Protein AF-A0A9D7Y1K1-F1 (afdb_monomer_lite)

Sequence (177 aa):
MKCFLLTLVLITGSITMNGQLACRSIVNVSLRTDGTVTIRPFDVLAIPTAPRPGYRYDISPSSFNCADVDHSFSVIVRETRGPISNSCFLTVNIEDKNLPPSPCQSPSVYCFSELNVALNSDGTATLTPEMMSPEPLNPAFDWSVSPSIFDCTDIGTHEVRLIATSSNGATNFALAR

Secondary structure (DSSP, 8-state):
-PPPP------------TT---B-SEEEEEPPTTSEEE--GGGSBSS-PPPPTT-EEEEES-EEEGGGTT-EEEEEEEEEETTEEEEEEEEEEEE--PPSSPTTSPPP----S----PPPTTSEEE--HHHH-SSPPPTTEEEEEES-EEETT--S---EEEEEEETTS-EEEEEE-

pLDDT: mean 85.58, std 17.82, range [26.56, 98.12]

Radius of gyration: 27.18 Å; chains: 1; bounding box: 72×43×68 Å

Foldseek 3Di:
DDDDPPPPPPPPDPDPDPDAFAFDAEAEDEADQLQKDFAFLQNTTPDNDDDDPQKDKDKPPGMDGLVQAQHKDWMKIWIDHPVDIHIDIYIYHYHHPDDPVTNNDADDDDFDQEADDDADPVFKFFDDLVSGHPDDDDPQWDWDKVPGMDGPVRPDDDKMWIKTAGPSGHIDIDIHD

Structure (mmCIF, N/CA/C/O backbone):
data_AF-A0A9D7Y1K1-F1
#
_entry.id   AF-A0A9D7Y1K1-F1
#
loop_
_atom_site.group_PDB
_atom_site.id
_atom_site.type_symbol
_atom_site.label_atom_id
_atom_site.label_alt_id
_atom_site.label_comp_id
_atom_site.label_asym_id
_atom_site.label_entity_id
_atom_site.label_seq_id
_atom_site.pdbx_PDB_ins_code
_atom_site.Cartn_x
_atom_site.Cartn_y
_atom_site.Cartn_z
_atom_site.occupancy
_atom_site.B_iso_or_equiv
_atom_site.auth_seq_id
_atom_site.auth_comp_id
_atom_site.auth_asym_id
_atom_site.auth_atom_id
_atom_site.pdbx_PDB_model_num
ATOM 1 N N . MET A 1 1 ? 39.099 -30.721 -5.378 1.00 39.81 1 MET A N 1
ATOM 2 C CA . MET A 1 1 ? 38.493 -30.044 -6.546 1.00 39.81 1 MET A CA 1
ATOM 3 C C . MET A 1 1 ? 37.890 -28.743 -6.042 1.00 39.81 1 MET A C 1
ATOM 5 O O . MET A 1 1 ? 37.030 -28.789 -5.177 1.00 39.81 1 MET A O 1
ATOM 9 N N . LYS A 1 2 ? 38.476 -27.606 -6.428 1.00 34.03 2 LYS A N 1
ATOM 10 C CA . LYS A 1 2 ? 38.167 -26.271 -5.894 1.00 34.03 2 LYS A CA 1
ATOM 11 C C . LYS A 1 2 ? 37.017 -25.654 -6.696 1.00 34.03 2 LYS A C 1
ATOM 13 O O . LYS A 1 2 ? 37.124 -25.584 -7.917 1.00 34.03 2 LYS A O 1
ATOM 18 N N . CYS A 1 3 ? 35.960 -25.208 -6.012 1.00 26.56 3 CYS A N 1
ATOM 19 C CA . CYS A 1 3 ? 34.937 -24.326 -6.576 1.00 26.56 3 CYS A CA 1
ATOM 20 C C . CYS A 1 3 ? 35.607 -23.060 -7.118 1.00 26.56 3 CYS A C 1
ATOM 22 O O . CYS A 1 3 ? 36.255 -22.335 -6.363 1.00 26.56 3 CYS A O 1
ATOM 24 N N . PHE A 1 4 ? 35.452 -22.797 -8.413 1.00 35.28 4 PHE A N 1
ATOM 25 C CA . PHE A 1 4 ? 35.772 -21.496 -8.982 1.00 35.28 4 PHE A CA 1
ATOM 26 C C . PHE A 1 4 ? 34.619 -20.543 -8.662 1.00 35.28 4 PHE A C 1
ATOM 28 O O . PHE A 1 4 ? 33.477 -20.787 -9.048 1.00 35.28 4 PHE A O 1
ATOM 35 N N . LEU A 1 5 ? 34.935 -19.478 -7.924 1.00 34.81 5 LEU A N 1
ATOM 36 C CA . LEU A 1 5 ? 34.092 -18.296 -7.786 1.00 34.81 5 LEU A CA 1
ATOM 37 C C . LEU A 1 5 ? 33.778 -17.767 -9.193 1.00 34.81 5 LEU A C 1
ATOM 39 O O . LEU A 1 5 ? 34.692 -17.420 -9.942 1.00 34.81 5 LEU A O 1
ATOM 43 N N . LEU A 1 6 ? 32.495 -17.698 -9.544 1.00 29.94 6 LEU A N 1
ATOM 44 C CA . LEU A 1 6 ? 32.035 -16.965 -10.715 1.00 29.94 6 LEU A CA 1
ATOM 45 C C . LEU A 1 6 ? 32.062 -15.475 -10.355 1.00 29.94 6 LEU A C 1
ATOM 47 O O . LEU A 1 6 ? 31.106 -14.934 -9.804 1.00 29.94 6 LEU A O 1
ATOM 51 N N . THR A 1 7 ? 33.198 -14.821 -10.583 1.00 38.16 7 THR A N 1
ATOM 52 C CA . THR A 1 7 ? 33.322 -13.373 -10.413 1.00 38.16 7 THR A CA 1
ATOM 53 C C . THR A 1 7 ? 32.444 -12.695 -11.464 1.00 38.16 7 THR A C 1
ATOM 55 O O . THR A 1 7 ? 32.704 -12.805 -12.662 1.00 38.16 7 THR A O 1
ATOM 58 N N . LEU A 1 8 ? 31.387 -12.015 -11.020 1.00 33.38 8 LEU A N 1
ATOM 59 C CA . LEU A 1 8 ? 30.547 -11.160 -11.852 1.00 33.38 8 LEU A CA 1
ATOM 60 C C . LEU A 1 8 ? 31.416 -10.014 -12.394 1.00 33.38 8 LEU A C 1
ATOM 62 O O . LEU A 1 8 ? 31.732 -9.066 -11.678 1.00 33.38 8 LEU A O 1
ATOM 66 N N . VAL A 1 9 ? 31.849 -10.119 -13.650 1.00 33.50 9 VAL A N 1
ATOM 67 C CA . VAL A 1 9 ? 32.546 -9.029 -14.337 1.00 33.50 9 VAL A CA 1
ATOM 68 C C . VAL A 1 9 ? 31.502 -7.972 -14.685 1.00 33.50 9 VAL A C 1
ATOM 70 O O . VAL A 1 9 ? 30.758 -8.114 -15.654 1.00 33.50 9 VAL A O 1
ATOM 73 N N . LEU A 1 10 ? 31.437 -6.902 -13.893 1.00 35.56 10 LEU A N 1
ATOM 74 C CA . LEU A 1 10 ? 30.798 -5.658 -14.312 1.00 35.56 10 LEU A CA 1
ATOM 75 C C . LEU A 1 10 ? 31.646 -5.073 -15.445 1.00 35.56 10 LEU A C 1
ATOM 77 O O . LEU A 1 10 ? 32.653 -4.41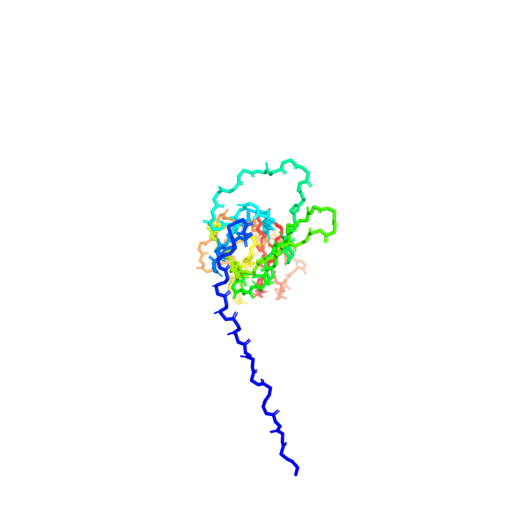0 -15.208 1.00 35.56 10 LEU A O 1
ATOM 81 N N . ILE A 1 11 ? 31.264 -5.352 -16.691 1.00 37.12 11 ILE A N 1
ATOM 82 C CA . ILE A 1 11 ? 31.830 -4.667 -17.852 1.00 37.12 11 ILE A CA 1
ATOM 83 C C . ILE A 1 11 ? 31.300 -3.228 -17.822 1.00 37.12 11 ILE A C 1
ATOM 85 O O . ILE A 1 11 ? 30.258 -2.927 -18.399 1.00 37.12 11 ILE A O 1
ATOM 89 N N . THR A 1 12 ? 32.007 -2.312 -17.161 1.00 43.22 12 THR A N 1
ATOM 90 C CA . THR A 1 12 ? 31.836 -0.873 -17.404 1.00 43.22 12 THR A CA 1
ATOM 91 C C . THR A 1 12 ? 32.625 -0.508 -18.657 1.00 43.22 12 THR A C 1
ATOM 93 O O . THR A 1 12 ? 33.725 0.036 -18.592 1.00 43.22 12 THR A O 1
ATOM 96 N N . GLY A 1 13 ? 32.087 -0.887 -19.814 1.00 36.78 13 GLY A N 1
ATOM 97 C CA . GLY A 1 13 ? 32.597 -0.472 -21.114 1.00 36.78 13 GLY A CA 1
ATOM 98 C C . GLY A 1 13 ? 31.821 0.742 -21.609 1.00 36.78 13 GLY A C 1
ATOM 99 O O . GLY A 1 13 ? 30.708 0.595 -22.103 1.00 36.78 13 GLY A O 1
ATOM 100 N N . SER A 1 14 ? 32.398 1.939 -21.510 1.00 44.31 14 SER A N 1
ATOM 101 C CA . SER A 1 14 ? 31.933 3.103 -22.268 1.00 44.31 14 SER A CA 1
ATOM 102 C C . SER A 1 14 ? 32.547 3.049 -23.665 1.00 44.31 14 SER A C 1
ATOM 104 O O . SER A 1 14 ? 33.640 3.563 -23.897 1.00 44.31 14 SER A O 1
ATOM 106 N N . ILE A 1 15 ? 31.852 2.390 -24.593 1.00 38.84 15 ILE A N 1
ATOM 107 C CA . ILE A 1 15 ? 32.118 2.542 -26.023 1.00 38.84 15 ILE A CA 1
ATOM 108 C C . ILE A 1 15 ? 31.354 3.786 -26.473 1.00 38.84 15 ILE A C 1
ATOM 110 O O . ILE A 1 15 ? 30.127 3.809 -26.492 1.00 38.84 15 ILE A O 1
ATOM 114 N N . THR A 1 16 ? 32.078 4.841 -26.827 1.00 38.47 16 THR A N 1
ATOM 115 C CA . THR A 1 16 ? 31.491 6.047 -27.413 1.00 38.47 16 THR A CA 1
ATOM 116 C C . THR A 1 16 ? 31.237 5.801 -28.901 1.00 38.47 16 THR A C 1
ATOM 118 O O . THR A 1 16 ? 32.011 6.232 -29.751 1.00 38.47 16 THR A O 1
ATOM 121 N N . MET A 1 17 ? 30.154 5.092 -29.233 1.00 43.91 17 MET A N 1
ATOM 122 C CA . MET A 1 17 ? 29.567 5.164 -30.572 1.00 43.91 17 MET A CA 1
ATOM 123 C C . MET A 1 17 ? 28.564 6.315 -30.585 1.00 43.91 17 MET A C 1
ATOM 125 O O . MET A 1 17 ? 27.608 6.347 -29.811 1.00 43.91 17 MET A O 1
ATOM 129 N N . ASN A 1 18 ? 28.799 7.281 -31.465 1.00 43.09 18 ASN A N 1
ATOM 130 C CA . ASN A 1 18 ? 27.910 8.406 -31.729 1.00 43.09 18 ASN A CA 1
ATOM 131 C C . ASN A 1 18 ? 26.516 7.853 -32.121 1.00 43.09 18 ASN A C 1
ATOM 133 O O . ASN A 1 18 ? 26.328 7.406 -33.250 1.00 43.09 18 ASN A O 1
ATOM 137 N N . GLY A 1 19 ? 25.572 7.790 -31.169 1.00 56.97 19 GLY A N 1
ATOM 138 C CA . GLY A 1 19 ? 24.228 7.217 -31.364 1.00 56.97 19 GLY A CA 1
ATOM 139 C C . GLY A 1 19 ? 23.805 6.057 -30.447 1.00 56.97 19 GLY A C 1
ATOM 140 O O . GLY A 1 19 ? 22.757 5.474 -30.706 1.00 56.97 19 GLY A O 1
ATOM 141 N N . GLN A 1 20 ? 24.561 5.706 -29.401 1.00 70.12 20 GLN A N 1
ATOM 142 C CA . GLN A 1 20 ? 24.192 4.616 -28.485 1.00 70.12 20 GLN A CA 1
ATOM 143 C C . GLN A 1 20 ? 23.093 5.029 -27.485 1.00 70.12 20 GLN A C 1
ATOM 145 O O . GLN A 1 20 ? 23.195 6.057 -26.815 1.00 70.12 20 GLN A O 1
ATOM 150 N N . LEU A 1 21 ? 22.045 4.206 -27.378 1.00 83.62 21 LEU A N 1
ATOM 151 C CA . LEU A 1 21 ? 21.001 4.305 -26.355 1.00 83.62 21 LEU A CA 1
ATOM 152 C C . LEU A 1 21 ? 21.636 4.340 -24.950 1.00 83.62 21 LEU A C 1
ATOM 154 O O . LEU A 1 21 ? 22.359 3.415 -24.579 1.00 83.62 21 LEU A O 1
ATOM 158 N N . ALA A 1 22 ? 21.362 5.389 -24.172 1.00 88.00 22 ALA A N 1
ATOM 159 C CA . ALA A 1 22 ? 21.935 5.589 -22.840 1.00 88.00 22 ALA A CA 1
ATOM 160 C C . ALA A 1 22 ? 20.836 5.728 -21.778 1.00 88.00 22 ALA A C 1
ATOM 162 O O . ALA A 1 22 ? 19.991 6.623 -21.857 1.00 88.00 22 ALA A O 1
ATOM 163 N N . CYS A 1 23 ? 20.877 4.859 -20.769 1.00 91.88 23 CYS A N 1
ATOM 164 C CA . CYS A 1 23 ? 19.987 4.872 -19.610 1.00 91.88 23 CYS A CA 1
ATOM 165 C C . CYS A 1 23 ? 20.647 5.632 -18.452 1.00 91.88 23 CYS A C 1
ATOM 167 O O . CYS A 1 23 ? 21.874 5.701 -18.364 1.00 91.88 23 CYS A O 1
ATOM 169 N N . ARG A 1 24 ? 19.841 6.176 -17.537 1.00 92.38 24 ARG A N 1
ATOM 170 C CA . ARG A 1 24 ? 20.331 6.606 -16.217 1.00 92.38 24 ARG A CA 1
ATOM 171 C C . ARG A 1 24 ? 20.824 5.387 -15.438 1.00 92.38 24 ARG A C 1
ATOM 173 O O . ARG A 1 24 ? 20.272 4.310 -15.602 1.00 92.38 24 ARG A O 1
ATOM 180 N N . SER A 1 25 ? 21.814 5.552 -14.562 1.00 91.44 25 SER A N 1
ATOM 181 C CA . SER A 1 25 ? 22.322 4.428 -13.759 1.00 91.44 25 SER A CA 1
ATOM 182 C C . SER A 1 25 ? 21.290 3.920 -12.749 1.00 91.44 25 SER A C 1
ATOM 184 O O . SER A 1 25 ? 21.134 2.715 -12.574 1.00 91.44 25 SER A O 1
ATOM 186 N N . ILE A 1 26 ? 20.589 4.847 -12.088 1.00 94.38 26 ILE A N 1
ATOM 187 C CA . ILE A 1 26 ? 19.566 4.562 -11.077 1.00 94.38 26 ILE A CA 1
ATOM 188 C C . ILE A 1 26 ? 18.401 5.535 -11.271 1.00 94.38 26 ILE A C 1
ATOM 190 O O . ILE A 1 26 ? 18.623 6.726 -11.511 1.00 94.38 26 ILE A O 1
ATOM 194 N N . VAL A 1 27 ? 17.171 5.036 -11.158 1.00 95.12 27 VAL A N 1
ATOM 195 C CA . VAL A 1 27 ? 15.940 5.836 -11.153 1.00 95.12 27 VAL A CA 1
ATOM 196 C C . VAL A 1 27 ? 15.078 5.414 -9.965 1.00 95.12 27 VAL A C 1
ATOM 198 O O . VAL A 1 27 ? 14.817 4.230 -9.789 1.00 95.12 27 VAL A O 1
ATOM 201 N N . ASN A 1 28 ? 14.622 6.382 -9.169 1.00 96.00 28 ASN A N 1
ATOM 202 C CA . ASN A 1 28 ? 13.631 6.149 -8.117 1.00 96.00 28 ASN A CA 1
ATOM 203 C C . ASN A 1 28 ? 12.245 6.478 -8.673 1.00 96.00 28 ASN A C 1
ATOM 205 O O . ASN A 1 28 ? 12.067 7.535 -9.286 1.00 96.00 28 ASN A O 1
ATOM 209 N N . VAL A 1 29 ? 11.286 5.578 -8.481 1.00 95.69 29 VAL A N 1
ATOM 210 C CA . VAL A 1 29 ? 9.928 5.716 -9.005 1.00 95.69 29 VAL A CA 1
ATOM 211 C C . VAL A 1 29 ? 8.936 5.469 -7.880 1.00 95.69 29 VAL A C 1
ATOM 213 O O . VAL A 1 29 ? 8.915 4.389 -7.298 1.00 95.69 29 VAL A O 1
ATOM 216 N N . SER A 1 30 ? 8.098 6.468 -7.603 1.00 93.94 30 SER A N 1
ATOM 217 C CA . SER A 1 30 ? 7.010 6.325 -6.637 1.00 93.94 30 SER A CA 1
ATOM 218 C C . SER A 1 30 ? 5.777 5.702 -7.280 1.00 93.94 30 SER A C 1
ATOM 220 O O . SER A 1 30 ? 5.429 6.031 -8.420 1.00 93.94 30 SER A O 1
ATOM 222 N N . LEU A 1 31 ? 5.083 4.856 -6.523 1.00 92.12 31 LEU A N 1
ATOM 223 C CA . LEU A 1 31 ? 3.769 4.342 -6.902 1.00 92.12 31 LEU A CA 1
ATOM 224 C C . LEU A 1 31 ? 2.718 5.454 -6.949 1.00 92.12 31 LEU A C 1
ATOM 226 O O . LEU A 1 31 ? 2.804 6.445 -6.216 1.00 92.12 31 LEU A O 1
ATOM 230 N N . ARG A 1 32 ? 1.719 5.280 -7.820 1.00 89.94 32 ARG A N 1
ATOM 231 C CA . ARG A 1 32 ? 0.513 6.116 -7.850 1.00 89.94 32 ARG A CA 1
ATOM 232 C C . ARG A 1 32 ? -0.414 5.742 -6.692 1.00 89.94 32 ARG A C 1
ATOM 234 O O . ARG A 1 32 ? -0.208 4.739 -6.015 1.00 89.94 32 ARG A O 1
ATOM 241 N N . THR A 1 33 ? -1.479 6.518 -6.514 1.00 84.06 33 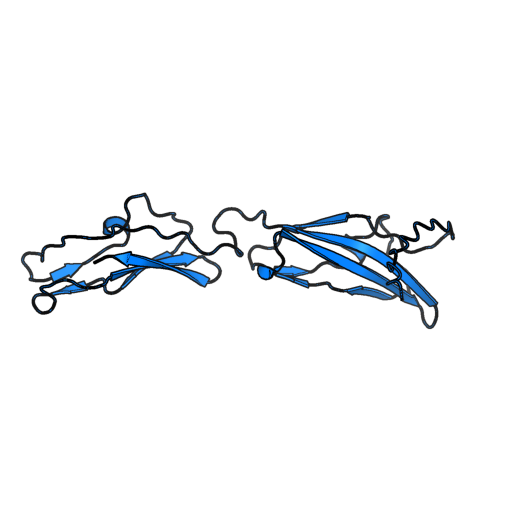THR A N 1
ATOM 242 C CA . THR A 1 33 ? -2.494 6.295 -5.472 1.00 84.06 33 THR A CA 1
ATOM 243 C C . THR A 1 33 ? -3.248 4.970 -5.610 1.00 84.06 33 THR A C 1
ATOM 245 O O . THR A 1 33 ? -3.888 4.542 -4.660 1.00 84.06 33 THR A O 1
ATOM 248 N N . ASP A 1 34 ? -3.184 4.316 -6.773 1.00 85.00 34 ASP A N 1
ATOM 249 C CA . ASP A 1 34 ? -3.750 2.981 -7.005 1.00 85.00 34 ASP A CA 1
ATOM 250 C C . ASP A 1 34 ? -2.792 1.834 -6.626 1.00 85.00 34 ASP A C 1
ATOM 252 O O . ASP A 1 34 ? -3.109 0.667 -6.840 1.00 85.00 34 ASP A O 1
ATOM 256 N N . GLY A 1 35 ? -1.614 2.149 -6.077 1.00 88.69 35 GLY A N 1
ATOM 257 C CA . GLY A 1 35 ? -0.611 1.155 -5.697 1.00 88.69 35 GLY A CA 1
ATOM 258 C C . GLY A 1 35 ? 0.170 0.579 -6.873 1.00 88.69 35 GLY A C 1
ATOM 259 O O . GLY A 1 35 ? 0.841 -0.439 -6.711 1.00 88.69 35 GLY A O 1
ATOM 260 N N . THR A 1 36 ? 0.104 1.205 -8.052 1.00 92.50 36 THR A N 1
ATOM 261 C CA . THR A 1 36 ? 0.831 0.760 -9.242 1.00 92.50 36 THR A CA 1
ATOM 262 C C . THR A 1 36 ? 1.661 1.873 -9.865 1.00 92.50 36 THR A C 1
ATOM 264 O O . THR A 1 36 ? 1.401 3.071 -9.720 1.00 92.50 36 THR A O 1
ATOM 267 N N . VAL A 1 37 ? 2.678 1.483 -10.625 1.00 95.31 37 VAL A N 1
ATOM 268 C CA . VAL A 1 37 ? 3.358 2.385 -11.547 1.00 95.31 37 VAL A CA 1
ATOM 269 C C . VAL A 1 37 ? 3.732 1.659 -12.824 1.00 95.31 37 VAL A C 1
ATOM 271 O O . VAL A 1 37 ? 3.984 0.457 -12.852 1.00 95.31 37 VAL A O 1
ATOM 274 N N . THR A 1 38 ? 3.764 2.415 -13.914 1.00 96.56 38 THR A N 1
ATOM 275 C CA . THR A 1 38 ? 4.277 1.942 -15.195 1.00 96.56 38 THR A CA 1
ATOM 276 C C . THR A 1 38 ? 5.290 2.950 -15.687 1.00 96.56 38 THR A C 1
ATOM 278 O O . THR A 1 38 ? 4.960 4.132 -15.816 1.00 96.56 38 THR A O 1
ATOM 281 N N . ILE A 1 39 ? 6.503 2.473 -15.940 1.00 95.75 39 ILE A N 1
ATOM 282 C CA . ILE A 1 39 ? 7.594 3.248 -16.516 1.00 95.75 39 ILE A CA 1
ATOM 283 C C . ILE A 1 39 ? 7.638 3.020 -18.021 1.00 95.75 39 ILE A C 1
ATOM 285 O O . ILE A 1 39 ? 7.412 1.914 -18.514 1.00 95.75 39 ILE A O 1
ATOM 289 N N . ARG A 1 40 ? 7.927 4.077 -18.772 1.00 94.31 40 ARG A N 1
ATOM 290 C CA . ARG A 1 40 ? 8.102 4.021 -20.223 1.00 94.31 40 ARG A CA 1
ATOM 291 C C . ARG A 1 40 ? 9.582 4.173 -20.557 1.00 94.31 40 ARG A C 1
ATOM 293 O O . ARG A 1 40 ? 10.321 4.780 -19.782 1.00 94.31 40 ARG A O 1
ATOM 300 N N . PRO A 1 41 ? 10.021 3.712 -21.741 1.00 92.06 41 PRO A N 1
ATOM 301 C CA . PRO A 1 41 ? 11.422 3.795 -22.142 1.00 92.06 41 PRO A CA 1
ATOM 302 C C . PRO A 1 41 ? 12.025 5.193 -21.972 1.00 92.06 41 PRO A C 1
ATOM 304 O O . PRO A 1 41 ? 13.112 5.335 -21.427 1.00 92.06 41 PRO A O 1
ATOM 307 N N . PHE A 1 42 ? 11.293 6.233 -22.377 1.00 90.38 42 PHE A N 1
ATOM 308 C CA . PHE A 1 42 ? 11.768 7.618 -22.339 1.00 90.38 42 PHE A CA 1
ATOM 309 C C . PHE A 1 42 ? 11.850 8.222 -20.934 1.00 90.38 42 PHE A C 1
ATOM 311 O O . PHE A 1 42 ? 12.568 9.203 -20.755 1.00 90.38 42 PHE A O 1
ATOM 318 N N . ASP A 1 43 ? 11.171 7.641 -19.941 1.00 91.00 43 ASP A N 1
ATOM 319 C CA . ASP A 1 43 ? 11.192 8.149 -18.565 1.00 91.00 43 ASP A CA 1
ATOM 320 C C . ASP A 1 43 ? 12.571 7.918 -17.905 1.00 91.00 43 ASP A C 1
ATOM 322 O O . ASP A 1 43 ? 12.935 8.599 -16.947 1.00 91.00 43 ASP A O 1
ATOM 326 N N . VAL A 1 44 ? 13.370 6.983 -18.439 1.00 92.19 44 VAL A N 1
ATOM 327 C CA . VAL A 1 44 ? 14.606 6.493 -17.806 1.00 92.19 44 VAL A CA 1
ATOM 328 C C . VAL A 1 44 ? 15.885 6.739 -18.617 1.00 92.19 44 VAL A C 1
ATOM 330 O O . VAL A 1 44 ? 16.984 6.380 -18.181 1.00 92.19 44 VAL A O 1
ATOM 333 N N . LEU A 1 45 ? 15.776 7.368 -19.791 1.00 90.31 45 LEU A N 1
ATOM 334 C CA . LEU A 1 45 ? 16.939 7.689 -20.622 1.00 90.31 45 LEU A CA 1
ATOM 335 C C . LEU A 1 45 ? 17.779 8.807 -19.986 1.00 90.31 45 LEU A C 1
ATOM 337 O O . LEU A 1 45 ? 17.260 9.763 -19.404 1.00 90.31 45 LEU A O 1
ATOM 341 N N . ALA A 1 46 ? 19.103 8.683 -20.097 1.00 85.88 46 ALA A N 1
ATOM 342 C CA . ALA A 1 46 ? 20.058 9.662 -19.575 1.00 85.88 46 ALA A CA 1
ATOM 343 C C . ALA A 1 46 ? 20.044 10.970 -20.372 1.00 85.88 46 ALA A C 1
ATOM 345 O O . ALA A 1 46 ? 20.331 12.035 -19.831 1.00 85.88 46 ALA A O 1
ATOM 346 N N . ILE A 1 47 ? 19.700 10.883 -21.655 1.00 78.75 47 ILE A N 1
ATOM 347 C CA . ILE A 1 47 ? 19.623 12.020 -22.562 1.00 78.75 47 ILE A CA 1
ATOM 348 C C . ILE A 1 47 ? 18.193 12.057 -23.100 1.00 78.75 47 ILE A C 1
ATOM 350 O O . ILE A 1 47 ? 17.728 11.030 -23.611 1.00 78.75 47 ILE A O 1
ATOM 354 N N . PRO A 1 48 ? 17.493 13.204 -23.018 1.00 67.75 48 PRO A N 1
ATOM 355 C CA . PRO A 1 48 ? 16.214 13.380 -23.687 1.00 67.75 48 PRO A CA 1
ATOM 356 C C . PRO A 1 48 ? 16.426 13.170 -25.187 1.00 67.75 48 PRO A C 1
ATOM 358 O O . PRO A 1 48 ? 16.985 14.016 -25.884 1.00 67.75 48 PRO A O 1
ATOM 361 N N . THR A 1 49 ? 16.043 12.000 -25.682 1.00 68.88 49 THR A N 1
ATOM 362 C CA . THR A 1 49 ? 16.101 11.672 -27.102 1.00 68.88 49 THR A CA 1
ATOM 363 C C . THR A 1 49 ? 14.686 11.770 -27.640 1.00 68.88 49 THR A C 1
ATOM 365 O O . THR A 1 49 ? 13.765 11.146 -27.118 1.00 68.88 49 THR A O 1
ATOM 368 N N . ALA A 1 50 ? 14.488 12.596 -28.667 1.00 70.62 50 ALA A N 1
ATOM 369 C CA . ALA A 1 50 ? 13.226 12.581 -29.391 1.00 70.62 50 ALA A CA 1
ATOM 370 C C . ALA A 1 50 ? 13.045 11.196 -30.044 1.00 70.62 50 ALA A C 1
ATOM 372 O O . ALA A 1 50 ? 14.032 10.638 -30.543 1.00 70.62 50 ALA A O 1
ATOM 373 N N . PRO A 1 51 ? 11.818 10.642 -30.077 1.00 76.44 51 PRO A N 1
ATOM 374 C CA . PRO A 1 51 ? 11.546 9.405 -30.796 1.00 76.44 51 PRO A CA 1
ATOM 375 C C . PRO A 1 51 ? 12.023 9.518 -32.245 1.00 76.44 51 PRO A C 1
ATOM 377 O O . PRO A 1 51 ? 11.655 10.448 -32.966 1.00 76.44 51 PRO A O 1
ATOM 380 N N . ARG A 1 52 ? 12.858 8.575 -32.682 1.00 83.06 52 ARG A N 1
ATOM 381 C CA . ARG A 1 52 ? 13.373 8.550 -34.055 1.00 83.06 52 ARG A CA 1
ATOM 382 C C . ARG A 1 52 ? 12.400 7.781 -34.958 1.00 83.06 52 ARG A C 1
ATOM 384 O O . ARG A 1 52 ? 12.037 6.654 -34.614 1.00 83.06 52 ARG A O 1
ATOM 391 N N . PRO A 1 53 ? 11.997 8.318 -36.126 1.00 84.38 53 PRO A N 1
ATOM 392 C CA . PRO A 1 53 ? 11.129 7.595 -37.053 1.00 84.38 53 PRO A CA 1
ATOM 393 C C . PRO A 1 53 ? 11.700 6.218 -37.425 1.00 84.38 53 PRO A C 1
ATOM 395 O O . PRO A 1 53 ? 12.863 6.097 -37.809 1.00 84.38 53 PRO A O 1
ATOM 398 N N . GLY A 1 54 ? 10.880 5.171 -37.303 1.00 86.38 54 GLY A N 1
ATOM 399 C CA . GLY A 1 54 ? 11.265 3.789 -37.616 1.00 86.38 54 GLY A CA 1
ATOM 400 C C . GLY A 1 54 ? 12.009 3.038 -36.505 1.00 86.38 54 GLY A C 1
ATOM 401 O O . GLY A 1 54 ? 12.331 1.867 -36.704 1.00 86.38 54 GLY A O 1
ATOM 402 N N . TYR A 1 55 ? 12.257 3.668 -35.355 1.00 89.06 55 TYR A N 1
ATOM 403 C CA . TYR A 1 55 ? 12.771 3.000 -34.160 1.00 89.06 55 TYR A CA 1
ATOM 404 C C . TYR A 1 55 ? 11.626 2.604 -33.222 1.00 89.06 55 TYR A C 1
ATOM 406 O O . TYR A 1 55 ? 10.628 3.317 -33.101 1.00 89.06 55 TYR A O 1
ATOM 414 N N . ARG A 1 56 ? 11.771 1.463 -32.546 1.00 91.00 56 ARG A N 1
ATOM 415 C CA . ARG A 1 56 ? 10.878 0.998 -31.479 1.00 91.00 56 ARG A CA 1
ATOM 416 C C . ARG A 1 56 ? 11.646 0.928 -30.173 1.00 91.00 56 ARG A C 1
ATOM 418 O O . ARG A 1 56 ? 12.777 0.448 -30.165 1.00 91.00 56 ARG A O 1
ATOM 425 N N . TYR A 1 57 ? 11.007 1.363 -29.095 1.00 91.75 57 TYR A N 1
ATOM 426 C CA . TYR A 1 57 ? 11.567 1.332 -27.752 1.00 91.75 57 TYR A CA 1
ATOM 427 C C . TYR A 1 57 ? 10.714 0.426 -26.875 1.00 91.75 57 TYR A C 1
ATOM 429 O O . TYR A 1 57 ? 9.494 0.576 -26.839 1.00 91.75 57 TYR A O 1
ATOM 437 N N . ASP A 1 58 ? 11.370 -0.490 -26.183 1.00 93.94 58 ASP A N 1
ATOM 438 C CA . ASP A 1 58 ? 10.771 -1.431 -25.244 1.00 93.94 58 ASP A CA 1
ATOM 439 C C . ASP A 1 58 ? 11.508 -1.342 -23.906 1.00 93.94 58 ASP A C 1
ATOM 441 O O . ASP A 1 58 ? 12.703 -1.040 -23.880 1.00 93.94 58 ASP A O 1
ATOM 445 N N . ILE A 1 59 ? 10.801 -1.567 -22.802 1.00 95.62 59 ILE A N 1
ATOM 446 C CA . ILE A 1 59 ? 11.369 -1.551 -21.454 1.00 95.62 59 ILE A CA 1
ATOM 447 C C . ILE A 1 59 ? 10.844 -2.750 -20.675 1.00 95.62 59 ILE A C 1
ATOM 449 O O . ILE A 1 59 ? 9.652 -3.039 -20.713 1.00 95.62 59 ILE A O 1
ATOM 453 N N . SER A 1 60 ? 11.732 -3.459 -19.980 1.00 96.75 60 SER A N 1
ATOM 454 C CA . SER A 1 60 ? 11.367 -4.664 -19.238 1.00 96.75 60 SER A CA 1
ATOM 455 C C . SER A 1 60 ? 12.218 -4.834 -17.974 1.00 96.75 60 SER A C 1
ATOM 457 O O . SER A 1 60 ? 13.447 -4.806 -18.083 1.00 96.75 60 SER A O 1
ATOM 459 N N . PRO A 1 61 ? 11.604 -5.112 -16.808 1.00 97.69 61 PRO A N 1
ATOM 460 C CA . PRO A 1 61 ? 10.170 -4.959 -16.518 1.00 97.69 61 PRO A CA 1
ATOM 461 C C . PRO A 1 61 ? 9.711 -3.490 -16.613 1.00 97.69 61 PRO A C 1
ATOM 463 O O . PRO A 1 61 ? 10.522 -2.575 -16.481 1.00 97.69 61 PRO A O 1
ATOM 466 N N . SER A 1 62 ? 8.417 -3.265 -16.868 1.00 97.12 62 SER A N 1
ATOM 467 C CA . SER A 1 62 ? 7.842 -1.919 -17.047 1.00 97.12 62 SER A CA 1
ATOM 468 C C . SER A 1 62 ? 6.765 -1.546 -16.031 1.00 97.12 62 SER A C 1
ATOM 470 O O . SER A 1 62 ? 6.369 -0.385 -15.979 1.00 97.12 62 SER A O 1
ATOM 472 N N . SER A 1 63 ? 6.252 -2.505 -15.265 1.00 96.75 63 SER A N 1
ATOM 473 C CA . SER A 1 63 ? 5.140 -2.327 -14.331 1.00 96.75 63 SER A CA 1
ATOM 474 C C . SER A 1 63 ? 5.525 -2.835 -12.953 1.00 96.75 63 SER A C 1
ATOM 476 O O . SER A 1 63 ? 6.058 -3.939 -12.856 1.00 96.75 63 SER A O 1
ATOM 478 N N . PHE A 1 64 ? 5.202 -2.057 -11.927 1.00 96.75 64 PHE A N 1
ATOM 479 C CA . PHE A 1 64 ? 5.483 -2.380 -10.533 1.00 96.75 64 PHE A CA 1
ATOM 480 C C . PHE A 1 64 ? 4.264 -2.075 -9.668 1.00 96.75 64 PHE A C 1
ATOM 482 O O . PHE A 1 64 ? 3.421 -1.251 -10.045 1.00 96.75 64 PHE A O 1
ATOM 489 N N . ASN A 1 65 ? 4.166 -2.740 -8.525 1.00 94.12 65 ASN A N 1
ATOM 490 C CA . ASN A 1 65 ? 3.078 -2.577 -7.571 1.00 94.12 65 ASN A CA 1
ATOM 491 C C . ASN A 1 65 ? 3.591 -2.535 -6.122 1.00 94.12 65 ASN A C 1
ATOM 493 O O . ASN A 1 65 ? 4.791 -2.483 -5.868 1.00 94.12 65 ASN A O 1
ATOM 497 N N . CYS A 1 66 ? 2.673 -2.558 -5.159 1.00 91.56 66 CYS A N 1
ATOM 498 C CA . CYS A 1 66 ? 3.003 -2.509 -3.739 1.00 91.56 66 CYS A CA 1
ATOM 499 C C . CYS A 1 66 ? 3.923 -3.621 -3.223 1.00 91.56 66 CYS A C 1
ATOM 501 O O . CYS A 1 66 ? 4.636 -3.394 -2.250 1.00 91.56 66 CYS A O 1
ATOM 503 N N . ALA A 1 67 ? 3.949 -4.795 -3.857 1.00 92.44 67 ALA A N 1
ATOM 504 C CA . ALA A 1 67 ? 4.880 -5.859 -3.482 1.00 92.44 67 ALA A CA 1
ATOM 505 C C . ALA A 1 67 ? 6.337 -5.524 -3.850 1.00 92.44 67 ALA A C 1
ATOM 507 O O . ALA A 1 67 ? 7.258 -6.134 -3.314 1.00 92.44 67 ALA A O 1
ATOM 508 N N . ASP A 1 68 ? 6.539 -4.552 -4.741 1.00 95.25 68 ASP A N 1
ATOM 509 C CA . ASP A 1 68 ? 7.849 -4.151 -5.246 1.00 95.25 68 ASP A CA 1
ATOM 510 C C . ASP A 1 68 ? 8.471 -2.991 -4.446 1.00 95.25 68 ASP A C 1
ATOM 512 O O . ASP A 1 68 ? 9.637 -2.665 -4.663 1.00 95.25 68 ASP A O 1
ATOM 516 N N . VAL A 1 69 ? 7.730 -2.363 -3.520 1.00 92.56 69 VAL A N 1
ATOM 517 C CA . VAL A 1 69 ? 8.228 -1.257 -2.673 1.00 92.56 69 VAL A CA 1
ATOM 518 C C . VAL A 1 69 ? 9.438 -1.712 -1.855 1.00 92.56 69 VAL A C 1
ATOM 520 O O . VAL A 1 69 ? 9.500 -2.860 -1.422 1.00 92.56 69 VAL A O 1
ATOM 523 N N . ASP A 1 70 ? 10.414 -0.818 -1.679 1.00 91.56 70 ASP A N 1
ATOM 524 C CA . ASP A 1 70 ? 11.692 -1.059 -0.990 1.00 91.56 70 ASP A CA 1
ATOM 525 C C . ASP A 1 70 ? 12.591 -2.121 -1.654 1.00 91.56 70 ASP A C 1
ATOM 527 O O . ASP A 1 70 ? 13.601 -2.545 -1.086 1.00 91.56 70 ASP A O 1
ATOM 531 N N . HIS A 1 71 ? 12.280 -2.502 -2.897 1.00 93.94 71 HIS A N 1
ATOM 532 C CA . HIS A 1 71 ? 13.118 -3.358 -3.731 1.00 93.94 71 HIS A CA 1
ATOM 533 C C . HIS A 1 71 ? 13.748 -2.584 -4.899 1.00 93.94 71 HIS A C 1
ATOM 535 O O . HIS A 1 71 ? 13.282 -1.527 -5.339 1.00 93.94 71 HIS A O 1
ATOM 541 N N . SER A 1 72 ? 14.829 -3.161 -5.430 1.00 95.69 72 SER A N 1
ATOM 542 C CA . SER A 1 72 ? 15.549 -2.669 -6.603 1.00 95.69 72 SER A CA 1
ATOM 543 C C . SER A 1 72 ? 15.504 -3.698 -7.728 1.00 95.69 72 SER A C 1
ATOM 545 O O . SER A 1 72 ? 15.798 -4.875 -7.519 1.00 95.69 72 SER A O 1
ATOM 547 N N . PHE A 1 73 ? 15.223 -3.243 -8.947 1.00 97.25 73 PHE A N 1
ATOM 548 C CA . PHE A 1 73 ? 15.093 -4.097 -10.125 1.00 97.25 73 PHE A CA 1
ATOM 549 C C . PHE A 1 73 ? 16.087 -3.686 -11.203 1.00 97.25 73 PHE A C 1
ATOM 551 O O . PHE A 1 73 ? 16.224 -2.504 -11.518 1.00 97.25 73 PHE A O 1
ATOM 558 N N . SER A 1 74 ? 16.756 -4.668 -11.812 1.00 96.38 74 SER A N 1
ATOM 559 C CA . SER A 1 74 ? 17.512 -4.428 -13.040 1.00 96.38 74 SER A CA 1
ATOM 560 C C . SER A 1 74 ? 16.540 -4.377 -14.215 1.00 96.38 74 SER A C 1
ATOM 562 O O . SER A 1 74 ? 15.863 -5.359 -14.518 1.00 96.38 74 SER A O 1
ATOM 564 N N . VAL A 1 75 ? 16.463 -3.218 -14.858 1.00 96.88 75 VAL A N 1
ATOM 565 C CA . VAL A 1 75 ? 15.589 -2.958 -16.000 1.00 96.88 75 VAL A CA 1
ATOM 566 C C . VAL A 1 75 ? 16.443 -2.799 -17.249 1.00 96.88 75 VAL A C 1
ATOM 568 O O . VAL A 1 75 ? 17.526 -2.211 -17.209 1.00 96.88 75 VAL A O 1
ATOM 571 N N . ILE A 1 76 ? 15.955 -3.320 -18.372 1.00 94.56 76 ILE A N 1
ATOM 572 C CA . ILE A 1 76 ? 16.568 -3.145 -19.686 1.00 94.56 76 ILE A CA 1
ATOM 573 C C . ILE A 1 76 ? 15.655 -2.309 -20.576 1.00 94.56 76 ILE A C 1
ATOM 575 O O . ILE A 1 76 ? 14.463 -2.591 -20.692 1.00 94.56 76 ILE A O 1
ATOM 579 N N . VAL A 1 77 ? 16.231 -1.311 -21.242 1.00 94.06 77 VAL A N 1
ATOM 580 C CA . VAL A 1 77 ? 15.594 -0.619 -22.363 1.00 94.06 77 VAL A CA 1
ATOM 581 C C . VAL A 1 77 ? 16.215 -1.136 -23.648 1.00 94.06 77 VAL A C 1
ATOM 583 O O . VAL A 1 77 ? 17.440 -1.176 -23.772 1.00 94.06 77 VAL A O 1
ATOM 586 N N . ARG A 1 78 ? 15.380 -1.529 -24.608 1.00 92.06 78 ARG A N 1
ATOM 587 C CA . ARG A 1 78 ? 15.795 -1.959 -25.944 1.00 92.06 78 ARG A CA 1
ATOM 588 C C . ARG A 1 78 ? 15.297 -0.968 -26.978 1.00 92.06 78 ARG A C 1
ATOM 590 O O . ARG A 1 78 ? 14.118 -0.639 -27.016 1.00 92.06 78 ARG A O 1
ATOM 597 N N . GLU A 1 79 ? 16.193 -0.533 -27.844 1.00 90.94 79 GLU A N 1
ATOM 598 C CA . GLU A 1 79 ? 15.890 0.240 -29.041 1.00 90.94 79 GLU A CA 1
ATOM 599 C C . GLU A 1 79 ? 16.109 -0.667 -30.251 1.00 90.94 79 GLU A C 1
ATOM 601 O O . GLU A 1 79 ? 17.172 -1.268 -30.384 1.00 90.94 79 GLU A O 1
ATOM 606 N N . THR A 1 80 ? 15.126 -0.776 -31.143 1.00 90.44 80 THR A N 1
ATOM 607 C CA . THR A 1 80 ? 15.209 -1.641 -32.329 1.00 90.44 80 THR A CA 1
ATOM 608 C C . THR A 1 80 ? 14.799 -0.915 -33.604 1.00 90.44 80 THR A C 1
ATOM 610 O O . THR A 1 80 ? 13.852 -0.129 -33.616 1.00 90.44 80 THR A O 1
ATOM 613 N N . ARG A 1 81 ? 15.500 -1.204 -34.704 1.00 89.19 81 ARG A N 1
ATOM 614 C CA . ARG A 1 81 ? 15.146 -0.800 -36.072 1.00 89.19 81 ARG A CA 1
ATOM 615 C C . ARG A 1 81 ? 15.504 -1.932 -37.032 1.00 89.19 81 ARG A C 1
ATOM 617 O O . ARG A 1 81 ? 16.654 -2.070 -37.447 1.00 89.19 81 ARG A O 1
ATOM 624 N N . GLY A 1 82 ? 14.513 -2.747 -37.394 1.00 85.62 82 GLY A N 1
ATOM 625 C CA . GLY A 1 82 ? 14.752 -3.957 -38.185 1.00 85.62 82 GLY A CA 1
ATOM 626 C C . GLY A 1 82 ? 15.730 -4.897 -37.457 1.00 85.62 82 GLY A C 1
ATOM 627 O O . GLY A 1 82 ? 15.459 -5.230 -36.307 1.00 85.62 82 GLY A O 1
ATOM 628 N N . PRO A 1 83 ? 16.859 -5.302 -38.072 1.00 82.62 83 PRO A N 1
ATOM 629 C CA . PRO A 1 83 ? 17.843 -6.190 -37.443 1.00 82.62 83 PRO A CA 1
ATOM 630 C C . PRO A 1 83 ? 18.783 -5.483 -36.452 1.00 82.62 83 PRO A C 1
ATOM 632 O O . PRO A 1 83 ? 19.571 -6.143 -35.783 1.00 82.62 83 PRO A O 1
ATOM 635 N N . ILE A 1 84 ? 18.751 -4.148 -36.378 1.00 80.81 84 ILE A N 1
ATOM 636 C CA . ILE A 1 84 ? 19.629 -3.373 -35.497 1.00 80.81 84 ILE A CA 1
ATOM 637 C C . ILE A 1 84 ? 18.957 -3.251 -34.131 1.00 80.81 84 ILE A C 1
ATOM 639 O O . ILE A 1 84 ? 17.825 -2.768 -34.050 1.00 80.81 84 ILE A O 1
ATOM 643 N N . SER A 1 85 ? 19.664 -3.635 -33.067 1.00 87.25 85 SER A N 1
ATOM 644 C CA . SER A 1 85 ? 19.214 -3.459 -31.686 1.00 87.25 85 SER A CA 1
ATOM 645 C C . SER A 1 85 ? 20.302 -2.843 -30.813 1.00 87.25 85 SER A C 1
ATOM 647 O O . SER A 1 85 ? 21.425 -3.344 -30.791 1.00 87.25 85 SER A O 1
ATOM 649 N N . ASN A 1 86 ? 19.940 -1.821 -30.045 1.00 88.56 86 ASN A N 1
ATOM 650 C CA . ASN A 1 86 ? 20.736 -1.289 -28.946 1.00 88.56 86 ASN A CA 1
ATOM 651 C C . ASN A 1 86 ? 20.019 -1.568 -27.627 1.00 88.56 86 ASN A C 1
ATOM 653 O O . ASN A 1 86 ? 18.791 -1.655 -27.581 1.00 88.56 86 ASN A O 1
ATOM 657 N N . SER A 1 87 ? 20.774 -1.663 -26.540 1.00 90.62 87 SER A N 1
ATOM 658 C CA . SER A 1 87 ? 20.197 -1.786 -25.208 1.00 90.62 87 SER A CA 1
ATOM 659 C C . SER A 1 87 ? 20.995 -1.014 -24.177 1.00 90.62 87 SER A C 1
ATOM 661 O O . SER A 1 87 ? 22.216 -0.905 -24.286 1.00 90.62 87 SER A O 1
ATOM 663 N N . CYS A 1 88 ? 20.308 -0.546 -23.146 1.00 92.69 88 CYS A N 1
ATOM 664 C CA . CYS A 1 88 ? 20.934 -0.050 -21.933 1.00 92.69 88 CYS A CA 1
ATOM 665 C C . CYS A 1 88 ? 20.243 -0.634 -20.705 1.00 92.69 88 CYS A C 1
ATOM 667 O O . CYS A 1 88 ? 19.073 -1.014 -20.757 1.00 92.69 88 CYS A O 1
ATOM 669 N N . PHE A 1 89 ? 21.000 -0.721 -19.616 1.00 93.50 89 PHE A N 1
ATOM 670 C CA . PHE A 1 89 ? 20.542 -1.241 -18.336 1.00 93.50 89 PHE A CA 1
ATOM 671 C C . PHE A 1 89 ? 20.494 -0.117 -17.313 1.00 93.50 89 PHE A C 1
ATOM 673 O O . PHE A 1 89 ? 21.294 0.820 -17.376 1.00 93.50 89 PHE A O 1
ATOM 680 N N . LEU A 1 90 ? 19.580 -0.248 -16.363 1.00 95.62 90 LEU A N 1
ATOM 681 C CA . LEU A 1 90 ? 19.490 0.611 -15.196 1.00 95.62 90 LEU A CA 1
ATOM 682 C C . LEU A 1 90 ? 18.986 -0.163 -13.985 1.00 95.62 90 LEU A C 1
ATOM 684 O O . LEU A 1 90 ? 18.396 -1.235 -14.124 1.00 95.62 90 LEU A O 1
ATOM 688 N N . THR A 1 91 ? 19.166 0.430 -12.813 1.00 97.38 91 THR A N 1
ATOM 689 C CA . THR A 1 91 ? 18.465 0.013 -11.601 1.00 97.38 91 THR A CA 1
ATOM 690 C C . THR A 1 91 ? 17.256 0.914 -11.377 1.00 97.38 91 THR A C 1
ATOM 692 O O . THR A 1 91 ? 17.379 2.140 -11.391 1.00 97.38 91 THR A O 1
ATOM 695 N N . VAL A 1 92 ? 16.090 0.317 -11.152 1.00 98.06 92 VAL A N 1
ATOM 696 C CA . VAL A 1 92 ? 14.881 1.024 -10.723 1.00 98.06 92 VAL A CA 1
ATOM 697 C C . VAL A 1 92 ? 14.605 0.678 -9.269 1.00 98.06 92 VAL A C 1
ATOM 699 O O . VAL A 1 92 ? 14.488 -0.498 -8.939 1.00 98.06 92 VAL A O 1
ATOM 702 N N . ASN A 1 93 ? 14.504 1.697 -8.419 1.00 97.25 93 ASN A N 1
ATOM 703 C CA . ASN A 1 93 ? 14.054 1.557 -7.038 1.00 97.25 93 ASN A CA 1
ATOM 704 C C . ASN A 1 93 ? 12.588 1.973 -6.959 1.00 97.25 93 ASN A C 1
ATOM 706 O O . ASN A 1 93 ? 12.231 3.044 -7.465 1.00 97.25 93 ASN A O 1
ATOM 710 N N . ILE A 1 94 ? 11.766 1.147 -6.321 1.00 96.69 94 ILE A N 1
ATOM 711 C CA . ILE A 1 94 ? 10.348 1.442 -6.123 1.00 96.69 94 ILE A CA 1
ATOM 712 C C . ILE A 1 94 ? 10.141 1.948 -4.703 1.00 96.69 94 ILE A C 1
ATOM 714 O O . ILE A 1 94 ? 10.555 1.320 -3.732 1.00 96.69 94 ILE A O 1
ATOM 718 N N . GLU A 1 95 ? 9.503 3.106 -4.600 1.00 93.88 95 GLU A N 1
ATOM 719 C CA . GLU A 1 95 ? 9.198 3.765 -3.334 1.00 93.88 95 GLU A CA 1
ATOM 720 C C . GLU A 1 95 ? 7.693 4.030 -3.219 1.00 93.88 95 GLU A C 1
ATOM 722 O O . GLU A 1 95 ? 6.975 4.127 -4.219 1.00 93.88 95 GLU A O 1
ATOM 727 N N . ASP A 1 96 ? 7.216 4.183 -1.988 1.00 90.62 96 ASP A N 1
ATOM 728 C CA . ASP A 1 96 ? 5.883 4.703 -1.718 1.00 90.62 96 ASP A CA 1
ATOM 729 C C . ASP A 1 96 ? 5.989 6.035 -0.974 1.00 90.62 96 ASP A C 1
ATOM 731 O O . ASP A 1 96 ? 6.345 6.093 0.202 1.00 90.62 96 ASP A O 1
ATOM 735 N N . LYS A 1 97 ? 5.714 7.126 -1.694 1.00 89.31 97 LYS A N 1
ATOM 736 C CA . LYS A 1 97 ? 5.671 8.489 -1.146 1.00 89.31 97 LYS A CA 1
ATOM 737 C C . LYS A 1 97 ? 4.248 9.011 -0.966 1.00 89.31 97 LYS A C 1
ATOM 739 O O . LYS A 1 97 ? 4.070 10.210 -0.744 1.00 89.31 97 LYS A O 1
ATOM 744 N N . ASN A 1 98 ? 3.234 8.154 -1.101 1.00 83.75 98 ASN A N 1
ATOM 745 C CA . ASN A 1 98 ? 1.859 8.572 -0.877 1.00 83.75 98 ASN A CA 1
ATOM 746 C C . ASN A 1 98 ? 1.666 8.903 0.607 1.00 83.75 98 ASN A C 1
ATOM 748 O O . ASN A 1 98 ? 2.157 8.202 1.493 1.00 83.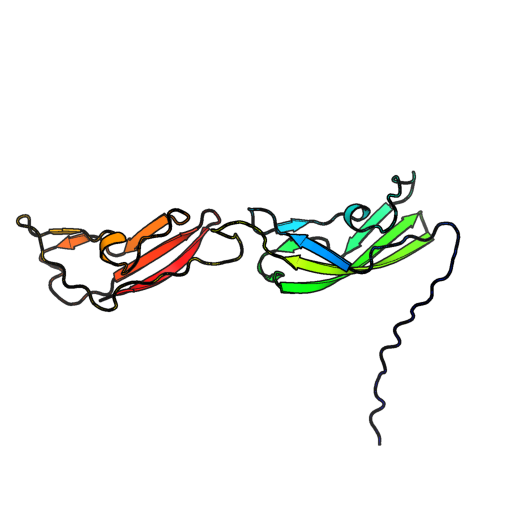75 98 ASN A O 1
ATOM 752 N N . LEU A 1 99 ? 0.952 9.997 0.879 1.00 77.88 99 LEU A N 1
ATOM 753 C CA . LEU A 1 99 ? 0.542 10.310 2.244 1.00 77.88 99 LEU A CA 1
ATOM 754 C C . LEU A 1 99 ? -0.407 9.216 2.755 1.00 77.88 99 LEU A C 1
ATOM 756 O O . LEU A 1 99 ? -1.147 8.643 1.952 1.00 77.88 99 LEU A O 1
ATOM 760 N N . PRO A 1 100 ? -0.430 8.947 4.071 1.00 71.88 100 PRO A N 1
ATOM 761 C CA . PRO A 1 100 ? -1.406 8.041 4.653 1.00 71.88 100 PRO A CA 1
ATOM 762 C C . PRO A 1 100 ? -2.850 8.407 4.245 1.00 71.88 100 PRO A C 1
ATOM 764 O O . PRO A 1 100 ? -3.209 9.586 4.308 1.00 71.88 100 PRO A O 1
ATOM 767 N N . PRO A 1 101 ? -3.672 7.421 3.843 1.00 71.56 101 PRO A N 1
ATOM 768 C CA . PRO A 1 101 ? -3.350 5.999 3.785 1.00 71.56 101 PRO A CA 1
ATOM 769 C C . PRO A 1 101 ? -2.553 5.674 2.509 1.00 71.56 101 PRO A C 1
ATOM 771 O O . PRO A 1 101 ? -3.000 5.947 1.395 1.00 71.56 101 PRO A O 1
ATOM 774 N N . SER A 1 102 ? -1.366 5.084 2.671 1.00 78.75 102 SER A N 1
ATOM 775 C CA . SER A 1 102 ? -0.561 4.625 1.537 1.00 78.75 102 SER A CA 1
ATOM 776 C C . SER A 1 102 ? -1.238 3.403 0.895 1.00 78.75 102 SER A C 1
ATOM 778 O O . SER A 1 102 ? -1.811 2.577 1.612 1.00 78.75 102 SER A O 1
ATOM 780 N N . PRO A 1 103 ? -1.166 3.234 -0.439 1.00 79.06 103 PRO A N 1
ATOM 781 C CA . PRO A 1 103 ? -1.762 2.079 -1.096 1.00 79.06 103 PRO A CA 1
ATOM 782 C C . PRO A 1 103 ? -1.041 0.761 -0.775 1.00 79.06 103 PRO A C 1
ATOM 784 O O . PRO A 1 103 ? -1.576 -0.313 -1.044 1.00 79.06 103 PRO A O 1
ATOM 787 N N . CYS A 1 104 ? 0.167 0.829 -0.221 1.00 83.94 104 CYS A N 1
ATOM 788 C CA . CYS A 1 104 ? 1.022 -0.327 0.025 1.00 83.94 104 CYS A CA 1
ATOM 789 C C . CYS A 1 104 ? 1.145 -0.685 1.500 1.00 83.94 104 CYS A C 1
ATOM 791 O O . CYS A 1 104 ? 1.806 -1.661 1.851 1.00 83.94 104 CYS A O 1
ATOM 793 N N . GLN A 1 105 ? 0.472 0.073 2.360 1.00 78.69 105 GLN A N 1
ATOM 794 C CA . GLN A 1 105 ? 0.387 -0.195 3.780 1.00 78.69 105 GLN A CA 1
ATOM 795 C C . GLN A 1 105 ? -1.050 -0.565 4.134 1.00 78.69 105 GLN A C 1
ATOM 797 O O . GLN A 1 105 ? -2.002 0.127 3.787 1.00 78.69 105 GLN A O 1
ATOM 802 N N . SER A 1 106 ? -1.206 -1.683 4.839 1.00 79.31 106 SER A N 1
ATOM 803 C CA . SER A 1 106 ? -2.474 -1.994 5.499 1.00 79.31 106 SER A CA 1
ATOM 804 C C . SER A 1 106 ? -2.628 -1.114 6.743 1.00 79.31 106 SER A C 1
ATOM 806 O O . SER A 1 106 ? -1.616 -0.745 7.347 1.00 79.31 106 SER A O 1
ATOM 808 N N . PRO A 1 107 ? -3.862 -0.782 7.160 1.00 83.62 107 PRO A N 1
ATOM 809 C CA . PRO A 1 107 ? -4.067 -0.025 8.385 1.00 83.62 107 PRO A CA 1
ATOM 810 C C . PRO A 1 107 ? -3.466 -0.753 9.593 1.00 83.62 107 PRO A C 1
ATOM 812 O O . PRO A 1 107 ? -3.622 -1.966 9.750 1.00 83.62 107 PRO A O 1
ATOM 815 N N . SER A 1 108 ? -2.798 -0.011 10.473 1.00 86.69 108 SER A N 1
ATOM 816 C CA . SER A 1 108 ? -2.451 -0.500 11.809 1.00 86.69 108 SER A CA 1
ATOM 817 C C . SER A 1 108 ? -3.663 -0.315 12.713 1.00 86.69 108 SER A C 1
ATOM 819 O O . SER A 1 108 ? -4.130 0.811 12.885 1.00 86.69 108 SER A O 1
ATOM 821 N N . VAL A 1 109 ? -4.178 -1.410 13.270 1.00 91.50 109 VAL A N 1
ATOM 822 C CA . VAL A 1 109 ? -5.370 -1.396 14.123 1.00 91.50 109 VAL A CA 1
ATOM 823 C C . VAL A 1 109 ? -4.987 -1.797 15.538 1.00 91.50 109 VAL A C 1
ATOM 825 O O . VAL A 1 109 ? -4.413 -2.862 15.751 1.00 91.50 109 VAL A O 1
ATOM 828 N N . TYR A 1 110 ? -5.331 -0.941 16.498 1.00 91.81 110 TYR A N 1
ATOM 829 C CA . TYR A 1 110 ? -5.153 -1.181 17.924 1.00 91.81 110 TYR A CA 1
ATOM 830 C C . TYR A 1 110 ? -6.497 -0.984 18.626 1.00 91.81 110 TYR A C 1
ATOM 832 O O . TYR A 1 110 ? -7.194 0.006 18.386 1.00 91.81 110 TYR A O 1
ATOM 840 N N . CYS A 1 111 ? -6.856 -1.926 19.491 1.00 95.62 111 CYS A N 1
ATOM 841 C CA . CYS A 1 111 ? -8.042 -1.858 20.333 1.00 95.62 111 CYS A CA 1
ATOM 842 C C . CYS A 1 111 ? -7.70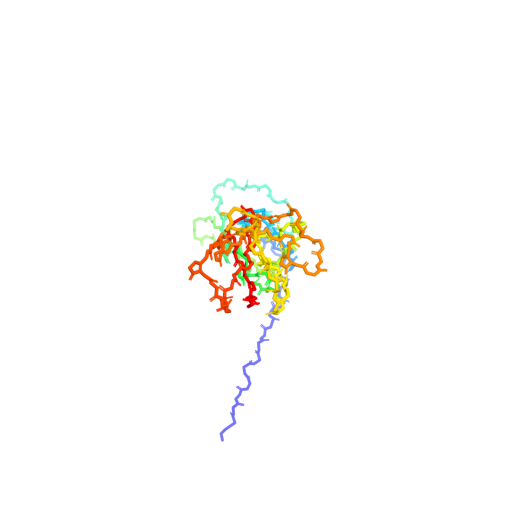6 -2.285 21.765 1.00 95.62 111 CYS A C 1
ATOM 844 O O . CYS A 1 111 ? -6.643 -2.858 22.019 1.00 95.62 111 CYS A O 1
ATOM 846 N N . PHE A 1 112 ? -8.610 -2.012 22.702 1.00 95.88 112 PHE A N 1
ATOM 847 C CA . PHE A 1 112 ? -8.551 -2.615 24.029 1.00 95.88 112 PHE A CA 1
ATOM 848 C C . PHE A 1 112 ? -8.604 -4.143 23.917 1.00 95.88 112 PHE A C 1
ATOM 850 O O . PHE A 1 112 ? -9.290 -4.685 23.052 1.00 95.88 112 PHE A O 1
ATOM 857 N N . SER A 1 113 ? -7.877 -4.840 24.791 1.00 94.19 113 SER A N 1
ATOM 858 C CA . SER A 1 113 ? -7.937 -6.304 24.857 1.00 94.19 113 SER A CA 1
ATOM 859 C C . SER A 1 113 ? -9.251 -6.797 25.458 1.00 94.19 113 SER A C 1
ATOM 861 O O . SER A 1 113 ? -9.743 -7.849 25.060 1.00 94.19 113 SER A O 1
ATOM 863 N N . GLU A 1 114 ? -9.794 -6.036 26.411 1.00 94.88 114 GLU A N 1
ATOM 864 C CA . GLU A 1 114 ? -11.038 -6.323 27.125 1.00 94.88 114 GLU A CA 1
ATOM 865 C C . GLU A 1 114 ? -11.894 -5.052 27.205 1.00 94.88 114 GLU A C 1
ATOM 867 O O . GLU A 1 114 ? -11.358 -3.965 27.454 1.00 94.88 114 GLU A O 1
ATOM 872 N N . LEU A 1 115 ? -13.208 -5.177 27.006 1.00 93.94 115 LEU A N 1
ATOM 873 C CA . LEU A 1 115 ? -14.159 -4.069 27.052 1.00 93.94 115 LEU A CA 1
ATOM 874 C C . LEU A 1 115 ? -15.439 -4.466 27.803 1.00 93.94 115 LEU A C 1
ATOM 876 O O . LEU A 1 115 ? -16.207 -5.316 27.365 1.00 93.94 115 LEU A O 1
ATOM 880 N N . ASN A 1 116 ? -15.721 -3.784 28.914 1.00 94.56 116 ASN A N 1
ATOM 881 C CA . ASN A 1 116 ? -16.957 -3.998 29.667 1.00 94.56 116 ASN A CA 1
ATOM 882 C C . ASN A 1 116 ? -18.063 -3.074 29.149 1.00 94.56 116 ASN A C 1
ATOM 884 O O . ASN A 1 116 ? -18.014 -1.862 29.363 1.00 94.56 116 ASN A O 1
ATOM 888 N N . VAL A 1 117 ? -19.078 -3.654 28.509 1.00 93.75 117 VAL A N 1
ATOM 889 C CA . VAL A 1 117 ? -20.225 -2.932 27.942 1.00 9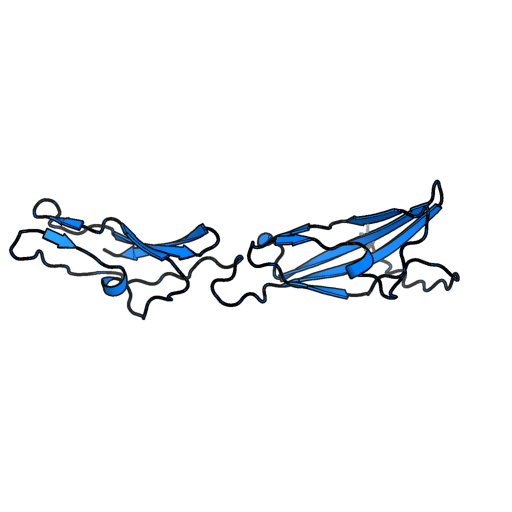3.75 117 VAL A CA 1
ATOM 890 C C . VAL A 1 117 ? -21.488 -3.301 28.712 1.00 93.75 117 VAL A C 1
ATOM 892 O O . VAL A 1 117 ? -21.775 -4.476 28.923 1.00 93.75 117 VAL A O 1
ATOM 895 N N . ALA A 1 118 ? -22.253 -2.296 29.133 1.00 95.81 118 ALA A N 1
ATOM 896 C CA . ALA A 1 118 ? -23.562 -2.499 29.744 1.00 95.81 118 ALA A CA 1
ATOM 897 C C . ALA A 1 118 ? -24.670 -2.297 28.705 1.00 95.81 118 ALA A C 1
ATOM 899 O O . ALA A 1 118 ? -24.574 -1.408 27.859 1.00 95.81 118 ALA A O 1
ATOM 900 N N . LEU A 1 119 ? -25.737 -3.092 28.804 1.00 96.25 119 LEU A N 1
ATOM 901 C CA . LEU A 1 119 ? -26.955 -2.853 28.033 1.00 96.25 119 LEU A CA 1
ATOM 902 C C . LEU A 1 119 ? -27.632 -1.561 28.507 1.00 96.25 119 LEU A C 1
ATOM 904 O O . LEU A 1 119 ? -27.656 -1.250 29.702 1.00 96.25 119 LEU A O 1
ATOM 908 N N . ASN A 1 120 ? -28.210 -0.828 27.563 1.00 95.44 120 ASN A N 1
ATOM 909 C CA . ASN A 1 120 ? -29.066 0.316 27.839 1.00 95.44 120 ASN A CA 1
ATOM 910 C C . ASN A 1 120 ? -30.394 -0.143 28.463 1.00 95.44 120 ASN A C 1
ATOM 912 O O . ASN A 1 120 ? -30.713 -1.331 28.535 1.00 95.44 120 ASN A O 1
ATOM 916 N N . SER A 1 121 ? -31.222 0.814 28.888 1.00 96.69 121 SER A N 1
ATOM 917 C CA . SER A 1 121 ? -32.537 0.530 29.483 1.00 96.69 121 SER A CA 1
ATOM 918 C C . SER A 1 121 ? -33.517 -0.188 28.545 1.00 96.69 121 SER A C 1
ATOM 920 O O . SER A 1 121 ? -34.518 -0.720 29.016 1.00 96.69 121 SER A O 1
ATOM 922 N N . ASP A 1 122 ? -33.261 -0.175 27.235 1.00 96.62 122 ASP A N 1
ATOM 923 C CA . ASP A 1 122 ? -34.035 -0.899 26.222 1.00 96.62 122 ASP A CA 1
ATOM 924 C C . ASP A 1 122 ? -33.556 -2.347 26.005 1.00 96.62 122 ASP A C 1
ATOM 926 O O . ASP A 1 122 ? -34.151 -3.078 25.216 1.00 96.62 122 ASP A O 1
ATOM 930 N N . GLY A 1 123 ? -32.516 -2.777 26.727 1.00 96.88 123 GLY A N 1
ATOM 931 C CA . GLY A 1 123 ? -31.954 -4.121 26.638 1.00 96.88 123 GLY A CA 1
ATOM 932 C C . GLY A 1 123 ? -30.963 -4.315 25.492 1.00 96.88 123 GLY A C 1
ATOM 933 O O . GLY A 1 123 ? -30.649 -5.459 25.178 1.00 96.88 123 GLY A O 1
ATOM 934 N N . THR A 1 124 ? -30.464 -3.239 24.875 1.00 97.81 124 THR A N 1
ATOM 935 C CA . THR A 1 124 ? -29.474 -3.319 23.790 1.00 97.81 124 THR A CA 1
ATOM 936 C C . THR A 1 124 ? -28.210 -2.521 24.095 1.00 97.81 124 THR A C 1
ATOM 938 O O . THR A 1 124 ? -28.238 -1.543 24.842 1.00 97.81 124 THR A O 1
ATOM 941 N N . ALA A 1 125 ? -27.085 -2.910 23.503 1.00 97.06 125 ALA A N 1
ATOM 942 C CA . ALA A 1 125 ? -25.866 -2.112 23.453 1.00 97.06 125 ALA A CA 1
ATOM 943 C C . ALA A 1 125 ? -25.364 -2.012 22.013 1.00 97.06 125 ALA A C 1
ATOM 945 O O . ALA A 1 125 ? -25.510 -2.943 21.224 1.00 97.06 125 ALA A O 1
ATOM 946 N N . THR A 1 126 ? -24.758 -0.877 21.666 1.00 97.38 126 THR A N 1
ATOM 947 C CA . THR A 1 126 ? -24.096 -0.679 20.373 1.00 97.38 126 THR A CA 1
ATOM 948 C C . THR A 1 126 ? -22.659 -0.243 20.603 1.00 97.38 126 THR A C 1
ATOM 950 O O . THR A 1 126 ? -22.417 0.764 21.265 1.00 97.38 126 THR A O 1
ATOM 953 N N . LEU A 1 127 ? -21.716 -1.000 20.050 1.00 97.06 127 LEU A N 1
ATOM 954 C CA . LEU A 1 127 ? -20.303 -0.664 20.025 1.00 97.06 127 LEU A CA 1
ATOM 955 C C . LEU A 1 127 ? -19.978 0.185 18.804 1.00 97.06 127 LEU A C 1
ATOM 957 O O . LEU A 1 127 ? -20.252 -0.206 17.667 1.00 97.06 127 LEU A O 1
ATOM 961 N N . THR A 1 128 ? -19.339 1.326 19.047 1.00 97.12 128 THR A N 1
ATOM 962 C CA . THR A 1 128 ? -18.734 2.137 17.988 1.00 97.12 128 THR A CA 1
ATOM 963 C C . THR A 1 128 ? -17.225 1.892 17.930 1.00 97.12 128 THR A C 1
ATOM 965 O O . THR A 1 128 ? -16.626 1.493 18.935 1.00 97.12 128 THR A O 1
ATOM 968 N N . PRO A 1 129 ? -16.577 2.132 16.779 1.00 97.31 129 PRO A N 1
ATOM 969 C CA . PRO A 1 129 ? -15.127 2.034 16.660 1.00 97.31 129 PRO A CA 1
ATOM 970 C C . PRO A 1 129 ? -14.353 2.808 17.740 1.00 97.31 129 PRO A C 1
ATOM 972 O O . PRO A 1 129 ? -13.369 2.307 18.283 1.00 97.31 129 PRO A O 1
ATOM 975 N N . GLU A 1 130 ? -14.814 4.011 18.085 1.00 96.25 130 GLU A N 1
ATOM 976 C CA . GLU A 1 130 ? -14.170 4.895 19.062 1.00 96.25 130 GLU A CA 1
ATOM 977 C C . GLU A 1 130 ? -14.205 4.316 20.479 1.00 96.25 130 GLU A C 1
ATOM 979 O O . GLU A 1 130 ? -13.300 4.576 21.264 1.00 96.25 130 GLU A O 1
ATOM 984 N N . MET A 1 131 ? -15.217 3.506 20.809 1.00 96.00 131 MET A N 1
ATOM 985 C CA . MET A 1 131 ? -15.294 2.821 22.104 1.00 96.00 131 MET A CA 1
ATOM 986 C C . MET A 1 131 ? -14.244 1.715 22.241 1.00 96.00 131 MET A C 1
ATOM 988 O O . MET A 1 131 ? -13.853 1.375 23.355 1.00 96.00 131 MET A O 1
ATOM 992 N N . MET A 1 132 ? -13.800 1.135 21.124 1.00 96.69 132 MET A N 1
ATOM 993 C CA . MET A 1 132 ? -12.855 0.019 21.123 1.00 96.69 132 MET A CA 1
ATOM 994 C C . MET A 1 132 ? -11.394 0.463 21.075 1.00 96.69 132 MET A C 1
ATOM 996 O O . MET A 1 132 ? -10.522 -0.349 21.383 1.00 96.69 132 MET A O 1
ATOM 1000 N N . SER A 1 133 ? -11.097 1.699 20.667 1.00 95.44 133 SER A N 1
ATOM 1001 C CA . SER A 1 133 ? -9.721 2.140 20.425 1.00 95.44 133 SER A CA 1
ATOM 1002 C C . SER A 1 133 ? -9.146 2.961 21.587 1.00 95.44 133 SER A C 1
ATOM 1004 O O . SER A 1 133 ? -9.817 3.865 22.083 1.00 95.44 133 SER A O 1
ATOM 1006 N N . PRO A 1 134 ? -7.894 2.696 22.018 1.00 92.38 134 PRO A N 1
ATOM 1007 C CA . PRO A 1 134 ? -7.221 3.502 23.039 1.00 92.38 134 PRO A CA 1
ATOM 1008 C C . PRO A 1 134 ? -6.733 4.861 22.515 1.00 92.38 134 PRO A C 1
ATOM 1010 O O . PRO A 1 134 ? -6.357 5.723 23.309 1.00 92.38 134 PRO A O 1
ATOM 1013 N N . GLU A 1 135 ? -6.712 5.055 21.195 1.00 91.31 135 GLU A N 1
ATOM 1014 C CA . GLU A 1 135 ? -6.216 6.257 20.529 1.00 91.31 135 GLU A CA 1
ATOM 1015 C C . GLU A 1 135 ? -7.256 6.791 19.529 1.00 91.31 135 GLU A C 1
ATOM 1017 O O . GLU A 1 135 ? -8.130 6.044 19.083 1.00 91.31 135 GLU A O 1
ATOM 1022 N N . PRO A 1 136 ? -7.188 8.081 19.146 1.00 93.50 136 PRO A N 1
ATOM 1023 C CA . PRO A 1 136 ? -8.045 8.617 18.098 1.00 93.50 136 PRO A CA 1
ATOM 1024 C C . PRO A 1 136 ? -7.901 7.832 16.792 1.00 93.50 136 PRO A C 1
ATOM 1026 O O . PRO A 1 136 ? -6.795 7.614 16.293 1.00 93.50 136 PRO A O 1
ATOM 1029 N N . LEU A 1 137 ? -9.036 7.457 16.209 1.00 93.06 137 LEU A N 1
ATOM 1030 C CA . LEU A 1 137 ? -9.072 6.739 14.944 1.00 93.06 137 LEU A CA 1
ATOM 1031 C C . LEU A 1 137 ? -8.585 7.629 13.803 1.00 93.06 137 LEU A C 1
ATOM 1033 O O . LEU A 1 137 ? -8.973 8.793 13.679 1.00 93.06 137 LEU A O 1
ATOM 1037 N N . ASN A 1 138 ? -7.738 7.070 12.944 1.00 89.12 138 ASN A N 1
ATOM 1038 C CA . ASN A 1 138 ? -7.226 7.797 11.793 1.00 89.12 138 ASN A CA 1
ATOM 1039 C C . ASN A 1 138 ? -8.350 7.981 10.749 1.00 89.12 138 ASN A C 1
ATOM 1041 O O . ASN A 1 138 ? -8.839 6.974 10.230 1.00 89.12 138 ASN A O 1
ATOM 1045 N N . PRO A 1 139 ? -8.727 9.224 10.388 1.00 89.31 139 PRO A N 1
ATOM 1046 C CA . PRO A 1 139 ? -9.817 9.498 9.444 1.00 89.31 139 PRO A CA 1
ATOM 1047 C C . PRO A 1 139 ? -9.512 9.077 7.997 1.00 89.31 139 PRO A C 1
ATOM 1049 O O . PRO A 1 139 ? -10.381 9.154 7.136 1.00 89.31 139 PRO A O 1
ATOM 1052 N N . ALA A 1 140 ? -8.279 8.652 7.711 1.00 84.56 140 ALA A N 1
ATOM 1053 C CA . ALA A 1 140 ? -7.885 8.049 6.443 1.00 84.56 140 ALA A CA 1
ATOM 1054 C C . ALA A 1 140 ? -8.522 6.672 6.181 1.00 84.56 140 ALA A C 1
ATOM 1056 O O . ALA A 1 140 ? -8.488 6.197 5.046 1.00 84.56 140 ALA A O 1
ATOM 1057 N N . PHE A 1 141 ? -9.035 6.009 7.219 1.00 88.62 141 PHE A N 1
ATOM 1058 C CA . PHE A 1 141 ? -9.612 4.675 7.115 1.00 88.62 141 PHE A CA 1
ATOM 1059 C C . PHE A 1 141 ? -11.107 4.704 7.431 1.00 88.62 141 PHE A C 1
ATOM 1061 O O . PHE A 1 141 ? -11.554 5.449 8.301 1.00 88.62 141 PHE A O 1
ATOM 1068 N N . ASP A 1 142 ? -11.853 3.832 6.763 1.00 92.44 142 ASP A N 1
ATOM 1069 C CA . ASP A 1 142 ? -13.219 3.488 7.125 1.00 92.44 142 ASP A CA 1
ATOM 1070 C C . ASP A 1 142 ? -13.186 2.459 8.256 1.00 92.44 142 ASP A C 1
ATOM 1072 O O . ASP A 1 142 ? -12.686 1.339 8.099 1.00 92.44 142 ASP A O 1
ATOM 1076 N N . TRP A 1 143 ? -13.714 2.854 9.412 1.00 95.94 143 TRP A N 1
ATOM 1077 C CA . TRP A 1 143 ? -13.721 2.044 10.624 1.00 95.94 143 TRP A CA 1
ATOM 1078 C C . TRP A 1 143 ? -15.073 1.372 10.841 1.00 95.94 143 TRP A C 1
ATOM 1080 O O . TRP A 1 143 ? -16.127 1.981 10.665 1.00 95.94 143 TRP A O 1
ATOM 1090 N N . SER A 1 144 ? -15.050 0.113 11.266 1.00 97.38 144 SER A N 1
ATOM 1091 C CA . SER A 1 144 ? -16.257 -0.637 11.615 1.00 97.38 144 SER A CA 1
ATOM 1092 C C . SER A 1 144 ? -16.001 -1.618 12.753 1.00 97.38 144 SER A C 1
ATOM 1094 O O . SER A 1 144 ? -14.857 -1.960 13.058 1.00 97.38 144 SER A O 1
ATOM 1096 N N . VAL A 1 145 ? -17.084 -2.057 13.390 1.00 98.12 145 VAL A N 1
ATOM 1097 C CA . VAL A 1 145 ? -17.061 -3.035 14.478 1.00 98.12 145 VAL A CA 1
ATOM 1098 C C . VAL A 1 145 ? -17.920 -4.234 14.096 1.00 98.12 145 VAL A C 1
ATOM 1100 O O . VAL A 1 145 ? -19.002 -4.061 13.536 1.00 98.12 145 VAL A O 1
ATOM 1103 N N . SER A 1 146 ? -17.453 -5.447 14.392 1.00 97.25 146 SER A N 1
ATOM 1104 C CA . SER A 1 146 ? -18.216 -6.672 14.141 1.00 97.25 146 SER A CA 1
ATOM 1105 C C . SER A 1 146 ? -17.992 -7.729 15.231 1.00 97.25 146 SER A C 1
ATOM 1107 O O . SER A 1 146 ? -16.855 -8.185 15.375 1.00 97.25 146 SER A O 1
ATOM 1109 N N . PRO A 1 147 ? -19.050 -8.204 15.919 1.00 97.12 147 PRO A N 1
ATOM 1110 C CA . PRO A 1 147 ? -20.417 -7.660 15.931 1.00 97.12 147 PRO A CA 1
ATOM 1111 C C . PRO A 1 147 ? -20.486 -6.304 16.656 1.00 97.12 147 PRO A C 1
ATOM 1113 O O . PRO A 1 147 ? -19.735 -6.067 17.594 1.00 97.12 147 PRO A O 1
ATOM 1116 N N . SER A 1 148 ? -21.372 -5.403 16.220 1.00 97.38 148 SER A N 1
ATOM 1117 C CA . SER A 1 148 ? -21.511 -4.058 16.807 1.00 97.38 148 SER A CA 1
ATOM 1118 C C . SER A 1 148 ? -22.755 -3.869 17.668 1.00 97.38 148 SER A C 1
ATOM 1120 O O . SER A 1 148 ? -22.867 -2.837 18.316 1.00 97.38 148 SER A O 1
ATOM 1122 N N . ILE A 1 149 ? -23.691 -4.818 17.685 1.00 97.25 149 ILE A N 1
ATOM 1123 C CA . ILE A 1 149 ? -24.949 -4.723 18.433 1.00 97.25 149 ILE A CA 1
ATOM 1124 C C . ILE A 1 149 ? -25.088 -5.980 19.284 1.00 97.25 149 ILE A C 1
ATOM 1126 O O . ILE A 1 149 ? -24.838 -7.075 18.785 1.00 97.25 149 ILE A O 1
ATOM 1130 N N . PHE A 1 150 ? -25.486 -5.793 20.538 1.00 97.62 150 PHE A N 1
ATOM 1131 C CA . PHE A 1 150 ?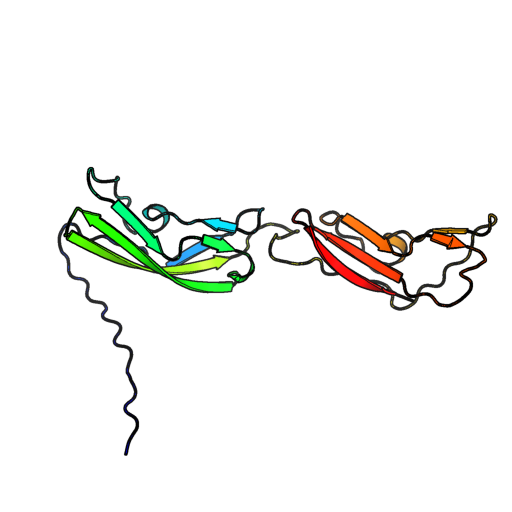 -25.678 -6.848 21.531 1.00 97.62 150 PHE A CA 1
ATOM 1132 C C . PHE A 1 150 ? -27.016 -6.653 22.234 1.00 97.62 150 PHE A C 1
ATOM 1134 O O . PHE A 1 150 ? -27.446 -5.510 22.428 1.00 97.62 150 PHE A O 1
ATOM 1141 N N . ASP A 1 151 ? -27.648 -7.744 22.652 1.00 97.62 151 ASP A N 1
ATOM 1142 C CA . ASP A 1 151 ? -28.881 -7.709 23.438 1.00 97.62 151 ASP A CA 1
ATOM 1143 C C . ASP A 1 151 ? -28.849 -8.653 24.656 1.00 97.62 151 ASP A C 1
ATOM 1145 O O . ASP A 1 151 ? -27.810 -9.187 25.047 1.00 97.62 151 ASP A O 1
ATOM 1149 N N . CYS A 1 152 ? -30.001 -8.844 25.304 1.00 96.94 152 CYS A N 1
ATOM 1150 C CA . CYS A 1 152 ? -30.152 -9.722 26.467 1.00 96.94 152 CYS A CA 1
ATOM 1151 C C . CYS A 1 152 ? -29.748 -11.191 26.220 1.00 96.94 152 CYS A C 1
ATOM 1153 O O . CYS A 1 152 ? -29.560 -11.931 27.187 1.00 96.94 152 CYS A O 1
ATOM 1155 N N . THR A 1 153 ? -29.664 -11.638 24.966 1.00 97.25 153 THR A N 1
ATOM 1156 C CA . THR A 1 153 ? -29.223 -12.989 24.589 1.00 97.25 153 THR A CA 1
ATOM 1157 C C . THR A 1 153 ? -27.703 -13.108 24.469 1.00 97.25 153 THR A C 1
ATOM 1159 O O . THR A 1 153 ? -27.183 -14.218 24.572 1.00 97.25 153 THR A O 1
ATOM 1162 N N . ASP A 1 154 ? -26.996 -11.980 24.377 1.00 96.12 154 ASP A N 1
ATOM 1163 C CA . ASP A 1 154 ? -25.537 -11.890 24.260 1.00 96.12 154 ASP A CA 1
ATOM 1164 C C . ASP A 1 154 ? -24.852 -11.554 25.601 1.00 96.12 154 ASP A C 1
ATOM 1166 O O . ASP A 1 154 ? -23.787 -10.937 25.659 1.00 96.12 154 ASP A O 1
ATOM 1170 N N . ILE A 1 155 ? -25.475 -11.914 26.728 1.00 95.12 155 ILE A N 1
ATOM 1171 C CA . ILE A 1 155 ? -24.855 -11.729 28.043 1.00 95.12 155 ILE A CA 1
ATOM 1172 C C . ILE A 1 155 ? -23.714 -12.735 28.215 1.00 95.12 155 ILE A C 1
ATOM 1174 O O . ILE A 1 155 ? -23.932 -13.941 28.345 1.00 95.12 155 ILE A O 1
ATOM 1178 N N . GLY A 1 156 ? -22.491 -12.220 28.295 1.00 94.69 156 GLY A N 1
ATOM 1179 C CA . GLY A 1 156 ? -21.280 -13.011 28.468 1.00 94.69 156 GLY A CA 1
ATOM 1180 C C . GLY A 1 156 ? -20.079 -12.330 27.824 1.00 94.69 156 GLY A C 1
ATOM 1181 O O . GLY A 1 156 ? -20.117 -11.146 27.504 1.00 94.69 156 GLY A O 1
ATOM 1182 N N . THR A 1 157 ? -18.999 -13.086 27.646 1.00 96.50 157 THR A N 1
ATOM 1183 C CA . THR A 1 157 ? -17.815 -12.627 26.910 1.00 96.50 157 THR A CA 1
ATOM 1184 C C . THR A 1 157 ? -17.968 -12.968 25.434 1.00 96.50 157 THR A C 1
ATOM 1186 O O . THR A 1 157 ? -18.197 -14.131 25.095 1.00 96.50 157 THR A O 1
ATOM 1189 N N . HIS A 1 158 ? -17.778 -11.980 24.561 1.00 95.94 158 HIS A N 1
ATOM 1190 C CA . HIS A 1 158 ? -17.888 -12.137 23.114 1.00 95.94 158 HIS A CA 1
ATOM 1191 C C . HIS A 1 158 ? -16.652 -11.568 22.426 1.00 95.94 158 HIS A C 1
ATOM 1193 O O . HIS A 1 158 ? -16.170 -10.501 22.780 1.00 95.94 158 HIS A O 1
ATOM 1199 N N . GLU A 1 159 ? -16.135 -12.269 21.417 1.00 97.25 159 GLU A N 1
ATOM 1200 C CA . GLU A 1 159 ? -15.060 -11.717 20.594 1.00 97.25 159 GLU A CA 1
ATOM 1201 C C . GLU A 1 159 ? -15.625 -10.665 19.637 1.00 97.25 159 GLU A C 1
ATOM 1203 O O . GLU A 1 159 ? -16.579 -10.927 18.899 1.00 97.25 159 GLU A O 1
ATOM 1208 N N . VAL A 1 160 ? -14.994 -9.493 19.621 1.00 97.56 160 VAL A N 1
ATOM 1209 C CA . VAL A 1 160 ? -15.371 -8.370 18.766 1.00 97.56 160 VAL A CA 1
ATOM 1210 C C . VAL A 1 160 ? -14.173 -7.912 17.953 1.00 97.56 160 VAL A C 1
ATOM 1212 O O . VAL A 1 160 ? -13.044 -7.868 18.440 1.00 97.56 160 VAL A O 1
ATOM 1215 N N . ARG A 1 161 ? -14.415 -7.555 16.692 1.00 97.75 161 ARG A N 1
ATOM 1216 C CA . ARG A 1 161 ? -13.392 -7.055 15.774 1.00 97.75 161 ARG A CA 1
ATOM 1217 C C . ARG A 1 161 ? -13.550 -5.563 15.571 1.00 97.75 161 ARG A C 1
ATOM 1219 O O . ARG A 1 161 ? -14.605 -5.133 15.115 1.00 97.75 161 ARG A O 1
ATOM 1226 N N . LEU A 1 162 ? -12.484 -4.810 15.822 1.00 97.81 162 LEU A N 1
ATOM 1227 C CA . LEU A 1 162 ? -12.322 -3.466 15.275 1.00 97.81 162 LEU A CA 1
ATOM 1228 C C . LEU A 1 162 ? -11.640 -3.605 13.915 1.00 97.81 162 LEU A C 1
ATOM 1230 O O . LEU A 1 162 ? -10.550 -4.166 13.837 1.00 97.81 162 LEU A O 1
ATOM 1234 N N . ILE A 1 163 ? -12.280 -3.128 12.854 1.00 96.56 163 ILE A N 1
ATOM 1235 C CA . ILE A 1 163 ? -11.835 -3.300 11.469 1.00 96.56 163 ILE A CA 1
ATOM 1236 C C . ILE A 1 163 ? -11.566 -1.921 10.873 1.00 96.56 163 ILE A C 1
ATOM 1238 O O . ILE A 1 163 ? -12.413 -1.035 10.969 1.00 96.56 163 ILE A O 1
ATOM 1242 N N . ALA A 1 164 ? -10.417 -1.766 10.220 1.00 94.25 164 ALA A N 1
ATOM 1243 C CA . ALA A 1 164 ? -10.089 -0.596 9.414 1.00 94.25 164 ALA A CA 1
ATOM 1244 C C . ALA A 1 164 ? -9.943 -0.998 7.948 1.00 94.25 164 ALA A C 1
ATOM 1246 O O . ALA A 1 164 ? -9.279 -1.990 7.637 1.00 94.25 164 ALA A O 1
ATOM 1247 N N . THR A 1 165 ? -10.522 -0.195 7.061 1.00 90.50 165 THR A N 1
ATOM 1248 C CA . THR A 1 165 ? -10.426 -0.347 5.607 1.00 90.50 165 THR A CA 1
ATOM 1249 C C . THR A 1 165 ? -9.866 0.934 5.006 1.00 90.50 165 THR A C 1
ATOM 1251 O O . THR A 1 165 ? -10.385 2.014 5.262 1.00 90.50 165 THR A O 1
ATOM 1254 N N . SER A 1 166 ? -8.799 0.856 4.219 1.00 84.25 166 SER A N 1
ATOM 1255 C CA . SER A 1 166 ? -8.287 2.011 3.472 1.00 84.25 166 SER A CA 1
ATOM 1256 C C . SER A 1 166 ? -9.036 2.229 2.161 1.00 84.25 166 SER A C 1
ATOM 1258 O O . SER A 1 166 ? -9.707 1.338 1.646 1.00 84.25 166 SER A O 1
ATOM 1260 N N . SER A 1 167 ? -8.883 3.420 1.577 1.00 77.31 167 SER A N 1
ATOM 1261 C CA . SER A 1 167 ? -9.537 3.826 0.321 1.00 77.31 167 SER A CA 1
ATOM 1262 C C . SER A 1 167 ? -9.208 2.942 -0.891 1.00 77.31 167 SER A C 1
ATOM 1264 O O . SER A 1 167 ? -9.965 2.909 -1.858 1.00 77.31 167 SER A O 1
ATOM 1266 N N . ASN A 1 168 ? -8.095 2.208 -0.846 1.00 74.38 168 ASN A N 1
ATOM 1267 C CA . ASN A 1 168 ? -7.697 1.212 -1.845 1.00 74.38 168 ASN A CA 1
ATOM 1268 C C . ASN A 1 168 ? -8.269 -0.200 -1.576 1.00 74.38 168 ASN A C 1
ATOM 1270 O O . ASN A 1 168 ? -7.972 -1.125 -2.328 1.00 74.38 168 ASN A O 1
ATOM 1274 N N . GLY A 1 169 ? -9.042 -0.388 -0.502 1.00 80.81 169 GLY A N 1
ATOM 1275 C CA . GLY A 1 169 ? -9.654 -1.661 -0.120 1.00 80.81 169 GLY A CA 1
ATOM 1276 C C . GLY A 1 169 ? -8.789 -2.590 0.739 1.00 80.81 169 GLY A C 1
ATOM 1277 O O . GLY A 1 169 ? -9.231 -3.699 1.032 1.00 80.81 169 GLY A O 1
ATOM 1278 N N . ALA A 1 170 ? -7.583 -2.191 1.160 1.00 82.94 170 ALA A N 1
ATOM 1279 C CA . ALA A 1 170 ? -6.811 -2.993 2.110 1.00 82.94 170 ALA A CA 1
ATOM 1280 C C . ALA A 1 170 ? -7.463 -2.956 3.503 1.00 82.94 170 ALA A C 1
ATOM 1282 O O . ALA A 1 170 ? -7.868 -1.901 3.990 1.00 82.94 170 ALA A O 1
ATOM 1283 N N . THR A 1 171 ? -7.555 -4.117 4.153 1.00 89.56 171 THR A N 1
ATOM 1284 C CA . THR A 1 171 ? -8.235 -4.267 5.447 1.00 89.56 171 THR A CA 1
ATOM 1285 C C . THR A 1 171 ? -7.315 -4.872 6.489 1.00 89.56 171 THR A C 1
ATOM 1287 O O . THR A 1 171 ? -6.598 -5.830 6.196 1.00 89.56 171 THR A O 1
ATOM 1290 N N . ASN A 1 172 ? -7.410 -4.394 7.724 1.00 93.50 172 ASN A N 1
ATOM 1291 C CA . ASN A 1 172 ? -6.812 -5.046 8.884 1.00 93.50 172 ASN A CA 1
ATOM 1292 C C . ASN A 1 172 ? -7.768 -4.962 10.080 1.00 93.50 172 ASN A C 1
ATOM 1294 O O . ASN A 1 172 ? -8.715 -4.172 10.067 1.00 93.50 172 ASN A O 1
ATOM 1298 N N . PHE A 1 173 ? -7.540 -5.779 11.105 1.00 94.88 173 PHE A N 1
ATOM 1299 C CA . PHE A 1 173 ? -8.380 -5.788 12.297 1.00 94.88 173 PHE A CA 1
ATOM 1300 C C . PHE A 1 173 ? -7.588 -6.090 13.567 1.00 94.88 173 PHE A C 1
ATOM 1302 O O . PHE A 1 173 ? -6.523 -6.704 13.523 1.00 94.88 173 PHE A O 1
ATOM 1309 N N . ALA A 1 174 ? -8.157 -5.700 14.704 1.00 96.50 174 ALA A N 1
ATOM 1310 C CA . ALA A 1 174 ? -7.743 -6.160 16.023 1.00 96.50 174 ALA A CA 1
ATOM 1311 C C . ALA A 1 174 ? -8.929 -6.792 16.759 1.00 96.50 174 ALA A C 1
ATOM 1313 O O . ALA A 1 174 ? -10.091 -6.507 16.452 1.00 96.50 174 ALA A O 1
ATOM 1314 N N . LEU A 1 175 ? -8.618 -7.690 17.694 1.00 96.75 175 LEU A N 1
ATOM 1315 C CA . LEU A 1 175 ? -9.598 -8.441 18.474 1.00 96.75 175 LEU A CA 1
ATOM 1316 C C . LEU A 1 175 ? -9.677 -7.890 19.898 1.00 96.75 175 LEU A C 1
ATOM 1318 O O . LEU A 1 175 ? -8.648 -7.737 20.556 1.00 96.75 175 LEU A O 1
ATOM 1322 N N . ALA A 1 176 ? -10.903 -7.677 20.363 1.00 96.25 176 ALA A N 1
ATOM 1323 C CA . ALA A 1 176 ? -11.250 -7.387 21.748 1.00 96.25 176 ALA A CA 1
ATOM 1324 C C . ALA A 1 176 ? -12.204 -8.466 22.284 1.00 96.25 176 ALA A C 1
ATOM 1326 O O . ALA A 1 176 ? -12.787 -9.230 21.504 1.00 96.25 176 ALA A O 1
ATOM 1327 N N . ARG A 1 177 ? -12.355 -8.527 23.607 1.00 94.12 177 ARG A N 1
ATOM 1328 C CA . ARG A 1 177 ? -13.272 -9.434 24.305 1.00 94.12 177 ARG A CA 1
ATOM 1329 C C . ARG A 1 177 ? -14.101 -8.732 25.366 1.00 94.12 177 ARG A C 1
ATOM 1331 O O . ARG A 1 177 ? -13.632 -7.686 25.861 1.00 94.12 177 ARG A O 1
#